Protein AF-A0A523JQ54-F1 (afdb_monomer_lite)

Sequence (70 aa):
MMKKLLIGAGTAAFLSLAAASIHAEATAEQIASLGGDAYTPFGAIRTGNADGSIPEWTGGLASAAEAGFP

pLDDT: mean 86.7, std 9.19, range [60.81, 96.44]

Foldseek 3Di:
DVVVVVVVVVVVVVVVVVVVPPPVDDDPVLQVCDVPQQHDVVRHGQQADPVCPGHGDPPDDPDCVSVVHD

Radius of gyration: 24.42 Å; chains: 1; bounding box: 51×27×63 Å

Secondary structure (DSSP, 8-state):
-HHHHHHHHHHHHHHHHHHTT---PPPHHHHHHBTSSSB-TTSSBTT--TTSSS----S---STTTTT--

Structure (mmCIF, N/CA/C/O backbone):
data_AF-A0A523JQ54-F1
#
_entry.id   AF-A0A523JQ54-F1
#
loop_
_atom_site.group_PDB
_atom_site.id
_atom_site.type_symbol
_atom_site.label_atom_id
_atom_site.label_alt_id
_atom_site.label_comp_id
_atom_site.label_asym_id
_atom_site.label_entity_id
_atom_site.label_seq_id
_atom_site.pdbx_PDB_ins_code
_atom_site.Cartn_x
_atom_site.Cartn_y
_atom_site.Cartn_z
_atom_site.occupancy
_atom_site.B_iso_or_equiv
_atom_site.auth_seq_id
_atom_site.auth_comp_id
_atom_site.auth_asym_id
_atom_site.auth_atom_id
_atom_site.pdbx_PDB_model_num
ATOM 1 N N . MET A 1 1 ? -44.750 10.736 35.221 1.00 62.22 1 MET A N 1
ATOM 2 C CA . MET A 1 1 ? -44.125 11.653 34.238 1.00 62.22 1 MET A CA 1
ATOM 3 C C . MET A 1 1 ? -42.592 11.608 34.299 1.00 62.22 1 MET A C 1
ATOM 5 O O . MET A 1 1 ? -41.987 11.282 33.289 1.00 62.22 1 MET A O 1
ATOM 9 N N . MET A 1 2 ? -41.966 11.776 35.473 1.00 69.50 2 MET A N 1
ATOM 10 C CA . MET A 1 2 ? -40.497 11.717 35.673 1.00 69.50 2 MET A CA 1
ATOM 11 C C . MET A 1 2 ? -39.809 10.430 35.177 1.00 69.50 2 MET A C 1
ATOM 13 O O . MET A 1 2 ? -38.716 10.482 34.629 1.00 69.50 2 MET A O 1
ATOM 17 N N . LYS A 1 3 ? -40.470 9.273 35.293 1.00 60.81 3 LYS A N 1
ATOM 18 C CA . LYS A 1 3 ? -39.917 7.971 34.875 1.00 60.81 3 LYS A CA 1
ATOM 19 C C . LYS A 1 3 ? -39.686 7.868 33.356 1.00 60.81 3 LYS A C 1
ATOM 21 O O . LYS A 1 3 ? -38.699 7.286 32.932 1.00 60.81 3 LYS A O 1
ATOM 26 N N . LYS A 1 4 ? -40.554 8.487 32.541 1.00 71.25 4 LYS A N 1
ATOM 27 C CA . LYS A 1 4 ? -40.390 8.558 31.074 1.00 71.25 4 LYS A CA 1
ATOM 28 C C . LYS A 1 4 ? -39.266 9.524 30.679 1.00 71.25 4 LYS A C 1
ATOM 30 O O . LYS A 1 4 ? -38.547 9.259 29.726 1.00 71.25 4 LYS A O 1
ATOM 35 N N . LEU A 1 5 ? -39.096 10.600 31.453 1.00 77.44 5 LEU A N 1
ATOM 36 C CA . LEU A 1 5 ? -38.032 11.587 31.262 1.00 77.44 5 LEU A CA 1
ATOM 37 C C . LEU A 1 5 ? -36.645 10.987 31.559 1.00 77.44 5 LEU A C 1
ATOM 39 O O . LEU A 1 5 ? -35.722 11.164 30.774 1.00 77.44 5 LEU A O 1
ATOM 43 N N . LEU A 1 6 ? -36.526 10.212 32.643 1.00 78.62 6 LEU A N 1
ATOM 44 C CA . LEU A 1 6 ? -35.289 9.514 33.013 1.00 78.62 6 LEU A CA 1
ATOM 45 C C . LEU A 1 6 ? -34.891 8.439 31.990 1.00 78.62 6 LEU A C 1
ATOM 47 O O . LEU A 1 6 ? -33.720 8.334 31.640 1.00 78.62 6 LEU A O 1
ATOM 51 N N . ILE A 1 7 ? -35.859 7.679 31.467 1.00 82.56 7 ILE A N 1
ATOM 52 C CA . ILE A 1 7 ? -35.606 6.675 30.418 1.00 82.56 7 ILE A CA 1
ATOM 53 C C . ILE A 1 7 ? -35.163 7.350 29.110 1.00 82.56 7 ILE A C 1
ATOM 55 O O . ILE A 1 7 ? -34.207 6.898 28.482 1.00 82.56 7 ILE A O 1
ATOM 59 N N . GLY A 1 8 ? -35.808 8.455 28.718 1.00 83.31 8 GLY A N 1
ATOM 60 C CA . GLY A 1 8 ? -35.425 9.217 27.526 1.00 83.31 8 GLY A CA 1
ATOM 61 C C . GLY A 1 8 ? -34.013 9.803 27.623 1.00 83.31 8 GLY A C 1
ATOM 62 O O . GLY A 1 8 ? -33.216 9.631 26.705 1.00 83.31 8 GLY A O 1
ATOM 63 N N . ALA A 1 9 ? -33.674 10.421 28.759 1.00 83.25 9 ALA A N 1
ATOM 64 C CA . ALA A 1 9 ? -32.345 10.988 28.996 1.00 83.25 9 ALA A CA 1
ATOM 65 C C . ALA A 1 9 ? -31.244 9.913 29.030 1.00 83.25 9 ALA A C 1
ATOM 67 O O . ALA A 1 9 ? -30.188 10.098 28.428 1.00 83.25 9 ALA A O 1
ATOM 68 N N . GLY A 1 10 ? -31.504 8.768 29.671 1.00 87.06 10 GLY A N 1
ATOM 69 C CA . GLY A 1 10 ? -30.563 7.644 29.696 1.00 87.06 10 GLY A CA 1
ATOM 70 C C . GLY A 1 10 ? -30.315 7.046 28.309 1.00 87.06 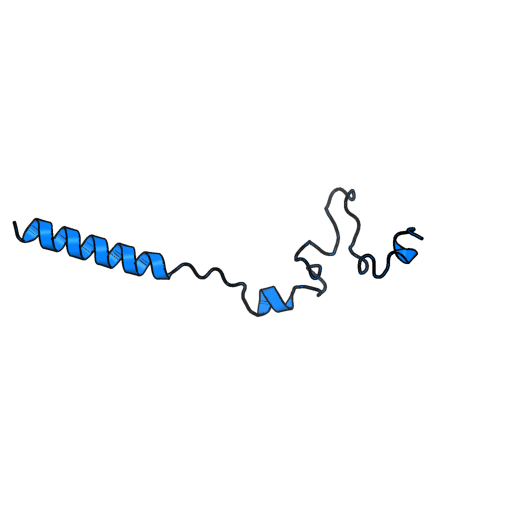10 GLY A C 1
ATOM 71 O O . GLY A 1 10 ? -29.173 6.775 27.948 1.00 87.06 10 GLY A O 1
ATOM 72 N N . THR A 1 11 ? -31.369 6.910 27.499 1.00 86.19 11 THR A N 1
ATOM 73 C CA . THR A 1 11 ? -31.259 6.383 26.128 1.00 86.19 11 THR A CA 1
ATOM 74 C C . THR A 1 11 ? -30.464 7.332 25.226 1.00 86.19 11 THR A C 1
ATOM 76 O O . THR A 1 11 ? -29.590 6.888 24.486 1.00 86.19 11 THR A O 1
ATOM 79 N N . ALA A 1 12 ? -30.711 8.642 25.322 1.00 85.94 12 ALA A N 1
ATOM 80 C CA . ALA A 1 12 ? -29.967 9.645 24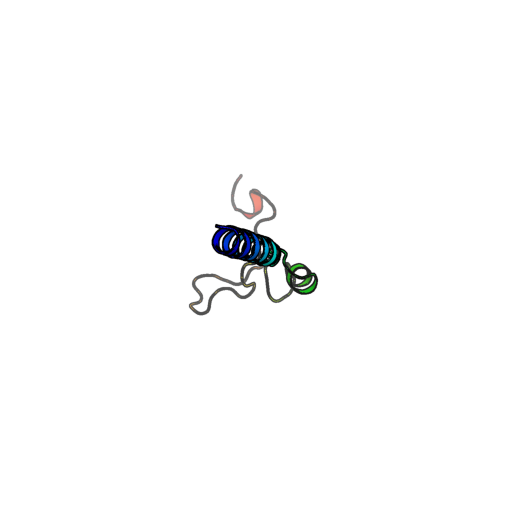.562 1.00 85.94 12 ALA A CA 1
ATOM 81 C C . ALA A 1 12 ? -28.480 9.688 24.955 1.00 85.94 12 ALA A C 1
ATOM 83 O O . ALA A 1 12 ? -27.618 9.734 24.083 1.00 85.94 12 ALA A O 1
ATOM 84 N N . ALA A 1 13 ? -28.165 9.612 26.253 1.00 86.06 13 ALA A N 1
ATOM 85 C CA . ALA A 1 13 ? -26.782 9.574 26.726 1.00 86.06 13 ALA A CA 1
ATOM 86 C C . ALA A 1 13 ? -26.034 8.320 26.238 1.00 86.06 13 ALA A C 1
ATOM 88 O O . ALA A 1 13 ? -24.889 8.417 25.803 1.00 86.06 13 ALA A O 1
ATOM 89 N N . PHE A 1 14 ? -26.692 7.156 26.254 1.00 86.12 14 PHE A N 1
ATOM 90 C CA . PHE A 1 14 ? -26.111 5.907 25.763 1.00 86.12 14 PHE A CA 1
ATOM 91 C C . PHE A 1 14 ? -25.819 5.950 24.256 1.00 86.12 14 PHE A C 1
ATOM 93 O O . PHE A 1 14 ? -24.727 5.581 23.829 1.00 86.12 14 PHE A O 1
ATOM 100 N N . LEU A 1 15 ? -26.761 6.455 23.451 1.00 84.31 15 LEU A N 1
ATOM 101 C CA . LEU A 1 15 ? -26.581 6.583 22.001 1.00 84.31 15 LEU A CA 1
ATOM 102 C C . LEU A 1 15 ? -25.462 7.571 21.638 1.00 84.31 15 LEU A C 1
ATOM 104 O O . LEU A 1 15 ? -24.671 7.286 20.741 1.00 84.31 15 LEU A O 1
ATOM 108 N N . SER A 1 16 ? -25.348 8.690 22.358 1.00 81.25 16 SER A N 1
ATOM 109 C CA . SER A 1 16 ? -24.266 9.662 22.152 1.00 81.25 16 SER A CA 1
ATOM 110 C C . SER A 1 16 ? -22.883 9.088 22.471 1.00 81.25 16 SER A C 1
ATOM 112 O O . SER A 1 16 ? -21.927 9.382 21.760 1.00 81.25 16 SER A O 1
ATOM 114 N N . LEU A 1 17 ? -22.762 8.243 23.503 1.00 80.94 17 LEU A N 1
ATOM 115 C CA . LEU A 1 17 ? -21.501 7.556 23.812 1.00 80.94 17 LEU A CA 1
ATOM 116 C C . LE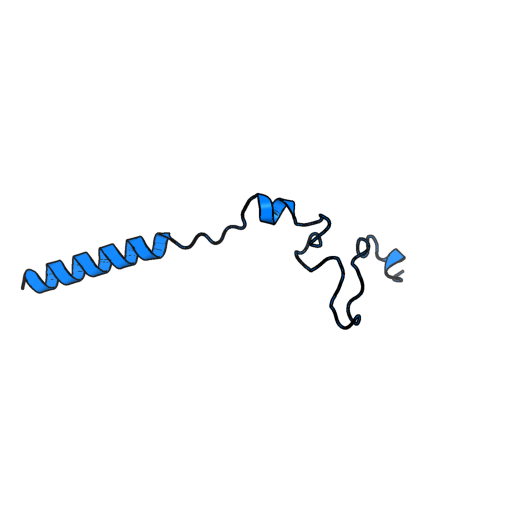U A 1 17 ? -21.159 6.481 22.772 1.00 80.94 17 LEU A C 1
ATOM 118 O O . LEU A 1 17 ? -19.999 6.353 22.392 1.00 80.94 17 LEU A O 1
ATOM 122 N N . ALA A 1 18 ? -22.154 5.737 22.281 1.00 80.00 18 ALA A N 1
ATOM 123 C CA . ALA A 1 18 ? -21.948 4.709 21.260 1.00 80.00 18 ALA A CA 1
ATOM 124 C C . ALA A 1 18 ? -21.500 5.294 19.905 1.00 80.00 18 ALA A C 1
ATOM 126 O O . ALA A 1 18 ? -20.735 4.663 19.179 1.00 80.00 18 ALA A O 1
ATOM 127 N N . ALA A 1 19 ? -21.926 6.518 19.575 1.00 73.19 19 ALA A N 1
ATOM 128 C CA . ALA A 1 19 ? -21.507 7.208 18.354 1.00 73.19 19 ALA A CA 1
ATOM 129 C C . ALA A 1 19 ? -20.017 7.614 18.355 1.00 73.19 19 ALA A C 1
ATOM 131 O O . ALA A 1 19 ? -19.426 7.760 17.288 1.00 73.19 19 ALA A O 1
ATOM 132 N N . ALA A 1 20 ? -19.387 7.760 19.527 1.00 69.12 20 ALA A N 1
ATOM 133 C CA . ALA A 1 20 ? -17.983 8.163 19.649 1.00 69.12 20 ALA A CA 1
ATOM 134 C C . ALA A 1 20 ? -16.977 7.028 19.359 1.00 69.12 20 ALA A C 1
ATOM 136 O O . ALA A 1 20 ? -15.773 7.267 19.331 1.00 69.12 20 ALA A O 1
ATOM 137 N N . SER A 1 21 ? -17.438 5.788 19.152 1.00 66.00 21 SER A N 1
ATOM 138 C CA . SER A 1 21 ? -16.559 4.626 18.945 1.00 66.00 21 SER A CA 1
ATOM 139 C C . SER A 1 21 ? -16.131 4.395 17.491 1.00 66.00 21 SER A C 1
ATOM 141 O O . SER A 1 21 ? -15.364 3.467 17.236 1.00 66.00 21 SER A O 1
ATOM 143 N N . ILE A 1 22 ? -16.575 5.216 16.535 1.00 66.19 22 ILE A N 1
ATOM 144 C CA . ILE A 1 22 ? -16.211 5.05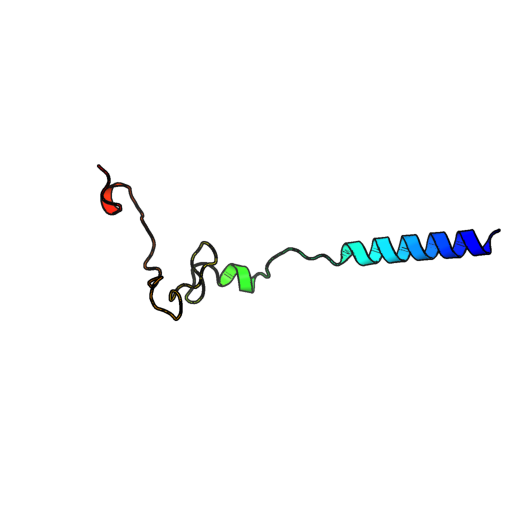2 15.122 1.00 66.19 22 ILE A CA 1
ATOM 145 C C . ILE A 1 22 ? -14.799 5.616 14.890 1.00 66.19 22 ILE A C 1
ATOM 147 O O . ILE A 1 22 ? -14.629 6.781 14.544 1.00 66.19 22 ILE A O 1
ATOM 151 N N . HIS A 1 23 ? -13.777 4.783 15.087 1.00 66.25 23 HIS A N 1
ATOM 152 C CA . HIS A 1 23 ? -12.400 5.087 14.692 1.00 66.25 23 HIS A CA 1
ATOM 153 C C . HIS A 1 23 ? -12.225 4.684 13.225 1.00 66.25 23 HIS A C 1
ATOM 155 O O . HIS A 1 23 ? -11.999 3.518 12.916 1.00 66.25 23 HIS A O 1
ATOM 161 N N . ALA A 1 24 ? -12.399 5.643 12.316 1.00 72.88 24 ALA A N 1
ATOM 162 C CA . ALA A 1 24 ? -12.276 5.441 10.869 1.00 72.88 24 ALA A CA 1
ATOM 163 C C . ALA A 1 24 ? -10.837 5.644 10.344 1.00 72.88 24 ALA A C 1
ATOM 165 O O . ALA A 1 24 ? -10.643 5.874 9.153 1.00 72.88 24 ALA A O 1
ATOM 166 N N . GLU A 1 25 ? -9.836 5.603 11.224 1.00 83.19 25 GLU A N 1
ATOM 167 C CA . GLU A 1 25 ? -8.431 5.821 10.877 1.00 83.19 25 GLU A CA 1
ATOM 168 C C . GLU A 1 25 ? -7.702 4.481 10.703 1.00 83.19 25 GLU A C 1
ATOM 170 O O . GLU A 1 25 ? -7.884 3.558 11.499 1.00 83.19 25 GLU A O 1
ATOM 175 N N . ALA A 1 26 ? -6.881 4.375 9.657 1.00 85.25 26 ALA A N 1
ATOM 176 C CA . ALA A 1 26 ? -5.975 3.245 9.482 1.00 85.25 26 ALA A CA 1
ATOM 177 C C . ALA A 1 26 ? -4.849 3.310 10.525 1.00 85.25 26 ALA A C 1
ATOM 179 O O . ALA A 1 26 ? -4.316 4.384 10.793 1.00 85.25 26 ALA A O 1
ATOM 180 N N . THR A 1 27 ? -4.450 2.171 11.093 1.00 90.38 27 THR A N 1
ATOM 181 C CA . THR A 1 27 ? -3.348 2.150 12.065 1.00 90.38 27 THR A CA 1
ATOM 182 C C . THR A 1 27 ? -2.028 2.560 11.409 1.00 90.38 27 THR A C 1
ATOM 184 O O . THR A 1 27 ? -1.849 2.434 10.193 1.00 90.38 27 THR A O 1
ATOM 187 N N . ALA A 1 28 ? -1.066 3.014 12.214 1.00 91.00 28 ALA A N 1
ATOM 188 C CA . ALA A 1 28 ? 0.261 3.374 11.719 1.00 91.00 28 ALA A CA 1
ATOM 189 C C . ALA A 1 28 ? 0.924 2.212 10.957 1.00 91.00 28 ALA A C 1
ATOM 191 O O . ALA A 1 28 ? 1.570 2.426 9.934 1.00 91.00 28 ALA A O 1
ATOM 192 N N . GLU A 1 29 ? 0.704 0.975 11.405 1.00 91.00 29 GLU A N 1
ATOM 193 C CA . GLU A 1 29 ? 1.207 -0.238 10.758 1.00 91.00 29 GLU A CA 1
ATOM 194 C C . GLU A 1 29 ? 0.537 -0.475 9.398 1.00 91.00 29 GLU A C 1
ATOM 196 O O . GLU A 1 29 ? 1.209 -0.840 8.434 1.00 91.00 29 GLU A O 1
ATOM 201 N N . GLN A 1 30 ? -0.775 -0.236 9.293 1.00 90.62 30 GLN A N 1
ATOM 202 C CA . GLN A 1 30 ? -1.493 -0.338 8.022 1.00 90.62 30 GLN A CA 1
ATOM 203 C C . GLN A 1 30 ? -0.980 0.698 7.020 1.00 90.62 30 GLN A C 1
ATOM 205 O O . GLN A 1 30 ? -0.725 0.353 5.867 1.00 90.62 30 GLN A O 1
ATOM 210 N N . ILE A 1 31 ? -0.750 1.938 7.456 1.00 92.31 31 ILE A N 1
ATOM 211 C CA . ILE A 1 31 ? -0.177 2.982 6.598 1.00 92.31 31 ILE A CA 1
ATOM 212 C C . ILE A 1 31 ? 1.254 2.624 6.183 1.00 92.31 31 ILE A C 1
ATOM 214 O O . ILE A 1 31 ? 1.584 2.728 5.006 1.00 92.31 31 ILE A O 1
ATOM 218 N N . ALA A 1 32 ? 2.084 2.141 7.111 1.00 93.25 32 ALA A N 1
ATOM 219 C CA . ALA A 1 32 ? 3.455 1.725 6.819 1.00 93.25 32 ALA A CA 1
ATOM 220 C C . ALA A 1 32 ? 3.534 0.559 5.816 1.00 93.25 32 ALA A C 1
ATOM 222 O O . ALA A 1 32 ? 4.545 0.398 5.137 1.00 93.25 32 ALA A O 1
ATOM 223 N N . SER A 1 33 ? 2.474 -0.250 5.706 1.00 94.25 33 SER A N 1
ATOM 224 C CA . SER A 1 33 ? 2.400 -1.342 4.731 1.00 94.25 33 SER A CA 1
ATOM 225 C C . SER A 1 33 ? 2.122 -0.877 3.292 1.00 94.25 33 SER A C 1
ATOM 227 O O . SER A 1 33 ? 2.397 -1.622 2.347 1.00 94.25 33 SER A O 1
ATOM 229 N N . LEU A 1 34 ? 1.608 0.346 3.099 1.00 95.69 34 LEU A N 1
ATOM 230 C CA . LEU A 1 34 ? 1.360 0.920 1.774 1.00 95.69 34 LEU A CA 1
ATOM 231 C C . LEU A 1 34 ? 2.679 1.233 1.068 1.00 95.69 34 LEU A C 1
ATOM 233 O O . LEU A 1 34 ? 3.582 1.847 1.628 1.00 95.69 34 LEU A O 1
ATOM 237 N N . GLY A 1 35 ? 2.795 0.810 -0.188 1.00 92.50 35 GLY A N 1
ATOM 238 C CA . GLY A 1 35 ? 4.032 0.941 -0.953 1.00 92.50 35 GLY A CA 1
ATOM 239 C C . GLY A 1 35 ? 5.134 -0.049 -0.553 1.00 92.50 35 GLY A C 1
ATOM 240 O O . GLY A 1 35 ? 6.134 -0.109 -1.263 1.00 92.50 35 GLY A O 1
ATOM 241 N N . GLY A 1 36 ? 4.951 -0.862 0.494 1.00 92.62 36 GLY A N 1
ATOM 242 C CA . GLY A 1 36 ? 5.822 -1.994 0.856 1.00 92.62 36 GLY A CA 1
ATOM 243 C C . GLY A 1 36 ? 5.410 -3.294 0.159 1.00 92.62 36 GLY A C 1
ATOM 244 O O . GLY A 1 36 ? 4.574 -3.264 -0.727 1.00 92.62 36 GLY A O 1
ATOM 245 N N . ASP A 1 37 ? 5.932 -4.453 0.552 1.00 92.44 37 ASP A N 1
ATOM 246 C CA . ASP A 1 37 ? 5.767 -5.706 -0.218 1.00 92.44 37 ASP A CA 1
ATOM 247 C C . ASP A 1 37 ? 4.319 -6.216 -0.362 1.00 92.44 37 ASP A C 1
ATOM 249 O O . ASP A 1 37 ? 4.002 -6.934 -1.308 1.00 92.44 37 ASP A O 1
ATOM 253 N N . ALA A 1 38 ? 3.419 -5.838 0.549 1.00 94.00 38 ALA A N 1
ATOM 254 C CA . ALA A 1 38 ? 2.032 -6.302 0.534 1.00 94.00 38 ALA A CA 1
ATOM 255 C C . ALA A 1 38 ? 1.128 -5.457 -0.377 1.00 94.00 38 ALA A C 1
ATOM 257 O O . ALA A 1 38 ? 0.337 -6.003 -1.153 1.00 94.00 38 ALA A O 1
ATOM 258 N N . TYR A 1 39 ? 1.249 -4.128 -0.299 1.00 96.12 39 TYR A N 1
ATOM 259 C CA . TYR A 1 39 ? 0.317 -3.204 -0.939 1.00 96.12 39 TYR A CA 1
ATOM 260 C C . TYR A 1 39 ? 1.022 -2.174 -1.808 1.00 96.12 39 T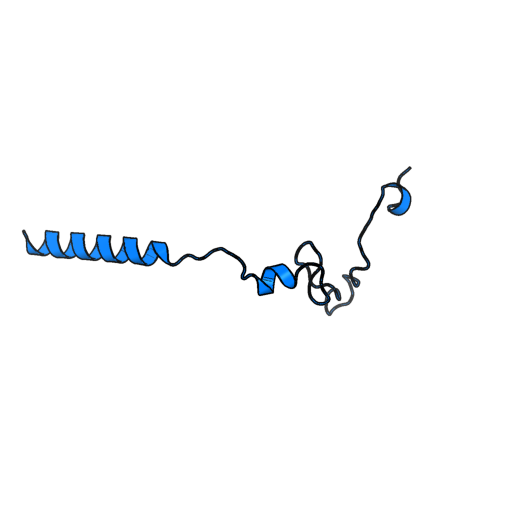YR A C 1
ATOM 262 O O . TYR A 1 39 ? 2.087 -1.659 -1.465 1.00 96.12 39 TYR A O 1
ATOM 270 N N . THR A 1 40 ? 0.407 -1.823 -2.933 1.00 95.12 40 THR A N 1
ATOM 271 C CA . THR A 1 40 ? 0.825 -0.673 -3.739 1.00 95.12 40 THR A CA 1
ATOM 272 C C . THR A 1 40 ? 0.640 0.627 -2.943 1.00 95.12 40 THR A C 1
ATOM 274 O O . THR A 1 40 ? -0.077 0.639 -1.937 1.00 95.12 40 THR A O 1
ATOM 277 N N . PRO A 1 41 ? 1.220 1.757 -3.383 1.00 94.00 41 PRO A N 1
ATOM 278 C CA . PRO A 1 41 ? 0.971 3.061 -2.759 1.00 94.00 41 PRO A CA 1
ATOM 279 C C . PRO A 1 41 ? -0.515 3.464 -2.721 1.00 94.00 41 PRO A C 1
ATOM 281 O O . PRO A 1 41 ? -0.896 4.337 -1.950 1.00 94.00 41 PRO A O 1
ATOM 284 N N . PHE A 1 42 ? -1.355 2.817 -3.538 1.00 92.94 42 PHE A N 1
ATOM 285 C CA . PHE A 1 42 ? -2.800 3.042 -3.620 1.00 92.94 42 PHE A CA 1
ATOM 286 C C . PHE A 1 42 ? -3.629 2.018 -2.822 1.00 92.94 42 PHE A C 1
ATOM 288 O O . PHE A 1 42 ? -4.854 2.072 -2.858 1.00 92.94 42 PHE A O 1
ATOM 295 N N . GLY A 1 43 ? -2.986 1.069 -2.131 1.00 94.19 43 GLY A N 1
ATOM 296 C CA . GLY A 1 43 ? -3.659 0.060 -1.304 1.00 94.19 43 GLY A CA 1
ATOM 297 C C . GLY A 1 43 ? -4.127 -1.198 -2.039 1.00 94.19 43 GLY A C 1
ATOM 298 O O . GLY A 1 43 ? -4.779 -2.045 -1.435 1.00 94.19 43 GLY A O 1
ATOM 299 N N . ALA A 1 44 ? -3.793 -1.365 -3.322 1.00 94.81 44 ALA A N 1
ATOM 300 C CA . ALA A 1 44 ? -4.052 -2.620 -4.032 1.00 94.81 44 ALA A CA 1
ATOM 301 C C . ALA A 1 44 ? -3.042 -3.702 -3.614 1.00 94.81 44 ALA A C 1
ATOM 303 O O . ALA A 1 44 ? -1.921 -3.375 -3.232 1.00 94.81 44 ALA A O 1
ATOM 304 N N . ILE A 1 45 ? -3.402 -4.984 -3.729 1.00 95.25 45 ILE A N 1
ATOM 305 C CA . ILE A 1 45 ? -2.456 -6.096 -3.526 1.00 95.25 45 ILE A CA 1
ATOM 306 C C . ILE A 1 45 ? -1.314 -5.971 -4.541 1.00 95.25 45 ILE A C 1
ATOM 308 O O . ILE A 1 45 ? -1.565 -5.889 -5.743 1.00 95.25 45 ILE A O 1
ATOM 312 N N . ARG A 1 46 ? -0.060 -5.974 -4.070 1.00 95.06 46 ARG A N 1
ATOM 313 C CA . ARG A 1 46 ? 1.111 -5.806 -4.945 1.00 95.06 46 ARG A CA 1
ATOM 314 C C . ARG A 1 46 ? 1.266 -6.953 -5.938 1.00 95.06 46 ARG A C 1
ATOM 316 O O . ARG A 1 46 ? 1.539 -6.695 -7.102 1.00 95.06 46 ARG A O 1
ATOM 323 N N . THR A 1 47 ? 1.075 -8.192 -5.494 1.00 96.06 47 THR A N 1
ATOM 324 C CA . THR A 1 47 ? 1.327 -9.404 -6.294 1.00 96.06 47 THR A CA 1
ATOM 325 C C . THR A 1 47 ? 0.343 -9.618 -7.447 1.00 96.06 47 THR A C 1
ATOM 327 O O . THR A 1 47 ? 0.533 -10.544 -8.226 1.00 96.06 47 THR A O 1
ATOM 330 N N . GLY A 1 48 ? -0.717 -8.811 -7.557 1.00 94.88 48 GLY A N 1
ATOM 331 C CA . GLY A 1 48 ? -1.818 -9.068 -8.486 1.00 94.88 48 GLY A CA 1
ATOM 332 C C . GLY A 1 48 ? -2.853 -10.044 -7.919 1.00 94.88 48 GLY A C 1
ATOM 333 O O . GLY A 1 48 ? -2.858 -10.345 -6.720 1.00 94.88 48 GLY A O 1
ATOM 334 N N . ASN A 1 49 ? -3.774 -10.503 -8.767 1.00 95.56 49 ASN A N 1
ATOM 335 C CA . ASN A 1 49 ? -4.866 -11.386 -8.355 1.00 95.56 49 ASN A CA 1
ATOM 336 C C . ASN A 1 49 ? -4.575 -12.867 -8.654 1.00 95.56 49 ASN A C 1
ATOM 338 O O . ASN A 1 49 ? -3.729 -13.215 -9.472 1.00 95.56 49 ASN A O 1
ATOM 342 N N . ALA A 1 50 ? -5.303 -13.758 -7.979 1.00 96.44 50 ALA A N 1
ATOM 343 C CA . ALA A 1 50 ? -5.055 -15.199 -8.050 1.00 96.44 50 ALA A CA 1
ATOM 344 C C . ALA A 1 50 ? -5.308 -15.816 -9.438 1.00 96.44 50 ALA A C 1
ATOM 346 O O . ALA A 1 50 ? -4.716 -16.841 -9.762 1.00 96.44 50 ALA A O 1
ATOM 347 N N . ASP A 1 51 ? -6.191 -15.219 -10.242 1.00 95.88 51 ASP A N 1
ATOM 348 C CA . ASP A 1 51 ? -6.497 -15.704 -11.593 1.00 95.88 51 ASP A CA 1
ATOM 349 C C . ASP A 1 51 ? -5.494 -15.226 -12.663 1.00 95.88 51 ASP A C 1
ATOM 351 O O . ASP A 1 51 ? -5.559 -15.682 -13.804 1.00 95.88 51 ASP A O 1
ATOM 355 N N . GLY A 1 52 ? -4.558 -14.340 -12.302 1.00 94.06 52 GLY A N 1
ATOM 356 C CA . GLY A 1 52 ? -3.495 -13.855 -13.180 1.00 94.06 52 GLY A CA 1
ATOM 357 C C . GLY A 1 52 ? -3.928 -12.833 -14.236 1.00 94.06 52 GLY A C 1
ATOM 358 O O . GLY A 1 52 ? -3.104 -12.442 -15.061 1.00 94.06 52 GLY A O 1
ATOM 359 N N . SER A 1 53 ? -5.184 -12.377 -14.235 1.00 96.38 53 SER A N 1
ATOM 360 C CA . SER A 1 53 ? -5.635 -11.298 -15.128 1.00 96.38 53 SER A CA 1
ATOM 361 C C . SER A 1 53 ? -5.110 -9.922 -14.714 1.00 96.38 53 SER A C 1
ATOM 363 O O . SER A 1 53 ? -4.978 -9.037 -15.560 1.00 96.38 53 SER A O 1
ATOM 365 N N . ILE A 1 54 ? -4.779 -9.744 -13.433 1.00 94.69 54 ILE A N 1
ATOM 366 C CA . ILE A 1 54 ? -4.112 -8.558 -12.899 1.00 94.69 54 ILE A CA 1
ATOM 367 C C . ILE A 1 54 ? -2.663 -8.945 -12.579 1.00 94.69 54 ILE A C 1
ATOM 369 O O . ILE A 1 54 ? -2.451 -9.734 -11.654 1.00 94.69 54 ILE A O 1
ATOM 373 N N . PRO A 1 55 ? -1.667 -8.410 -13.311 1.00 93.25 55 PRO A N 1
ATOM 374 C CA . PRO A 1 55 ? -0.262 -8.705 -13.057 1.00 93.25 55 PRO A CA 1
ATOM 375 C C . PRO A 1 55 ? 0.243 -8.026 -11.776 1.00 93.25 55 PRO A C 1
ATOM 377 O O . PRO A 1 55 ? -0.409 -7.142 -11.214 1.00 93.25 55 PRO A O 1
ATOM 380 N N . GLU A 1 56 ? 1.440 -8.420 -11.341 1.00 95.38 56 GLU A N 1
ATOM 381 C CA . GLU A 1 56 ? 2.158 -7.755 -10.253 1.00 95.38 56 GLU A CA 1
ATOM 382 C C . GLU A 1 56 ? 2.407 -6.269 -10.566 1.00 95.38 56 GLU A C 1
ATOM 384 O O . GLU A 1 56 ? 2.693 -5.878 -11.701 1.00 95.38 56 GLU A O 1
ATOM 389 N N . TRP A 1 57 ? 2.327 -5.424 -9.538 1.00 93.94 57 TRP A N 1
ATOM 390 C CA . TRP A 1 57 ? 2.655 -4.010 -9.645 1.00 93.94 57 TRP A CA 1
ATOM 391 C C . TRP A 1 57 ? 4.169 -3.777 -9.632 1.00 93.94 57 TRP A C 1
ATOM 393 O O . TRP A 1 57 ? 4.833 -3.962 -8.614 1.00 93.94 57 TRP A O 1
ATOM 403 N N . THR A 1 58 ? 4.699 -3.269 -10.744 1.00 92.00 58 THR A N 1
ATOM 404 C CA . THR A 1 58 ? 6.140 -3.038 -10.951 1.00 92.00 58 THR A CA 1
ATOM 405 C C . THR A 1 58 ? 6.559 -1.566 -10.862 1.00 92.00 58 THR A C 1
ATOM 407 O O . THR A 1 58 ? 7.609 -1.197 -11.379 1.00 92.00 58 THR A O 1
ATOM 410 N N . GLY A 1 59 ? 5.743 -0.701 -10.249 1.00 89.56 59 GLY A N 1
ATOM 411 C CA . GLY A 1 59 ? 6.039 0.735 -10.103 1.00 89.56 59 GLY A CA 1
ATOM 412 C C . GLY A 1 59 ? 5.083 1.684 -10.837 1.00 89.56 59 GLY A C 1
ATOM 413 O O . GLY A 1 59 ? 5.079 2.876 -10.545 1.00 89.56 59 GLY A O 1
ATOM 414 N N . GLY A 1 6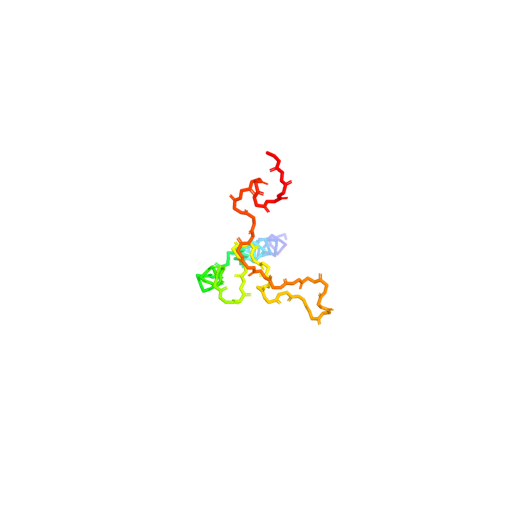0 ? 4.209 1.172 -11.711 1.00 85.75 60 GLY A N 1
ATOM 415 C CA . GLY A 1 60 ? 3.259 1.989 -12.479 1.00 85.75 60 GLY A CA 1
ATOM 416 C C . GLY A 1 60 ? 3.907 2.768 -13.633 1.00 85.75 60 GLY A C 1
ATOM 417 O O . GLY A 1 60 ? 5.019 2.461 -14.046 1.00 85.75 60 GLY A O 1
ATOM 418 N N . LEU A 1 61 ? 3.186 3.753 -14.177 1.00 86.25 61 LEU A N 1
ATOM 419 C CA . LEU A 1 61 ? 3.648 4.610 -15.277 1.00 86.25 61 LEU A CA 1
ATOM 420 C C . LEU A 1 61 ? 4.223 5.911 -14.698 1.00 86.25 61 LEU A C 1
ATOM 422 O O . LEU A 1 61 ? 3.487 6.642 -14.035 1.00 86.25 61 LEU A O 1
ATOM 426 N N . ALA A 1 62 ? 5.500 6.217 -14.946 1.00 87.12 62 ALA A N 1
ATOM 427 C CA . ALA A 1 62 ? 6.128 7.443 -14.437 1.00 87.12 62 ALA A CA 1
ATOM 428 C C . ALA A 1 62 ? 6.052 8.623 -15.424 1.00 87.12 62 ALA A C 1
ATOM 430 O O . ALA A 1 62 ? 6.221 9.778 -15.028 1.00 87.12 62 ALA A O 1
ATOM 431 N N . SER A 1 63 ? 5.746 8.362 -16.697 1.00 89.19 63 SER A N 1
ATOM 432 C CA . SER A 1 63 ? 5.609 9.383 -17.735 1.00 89.19 63 SER A CA 1
ATOM 433 C C . SER A 1 63 ? 4.617 8.981 -18.831 1.00 89.19 63 SER A C 1
ATOM 435 O O . SER A 1 63 ? 4.318 7.803 -19.028 1.00 89.19 63 SER A O 1
ATOM 437 N N . ALA A 1 64 ? 4.127 9.972 -19.585 1.00 88.00 64 ALA A N 1
ATOM 438 C CA . ALA A 1 64 ? 3.316 9.734 -20.782 1.00 88.00 64 ALA A CA 1
ATOM 439 C C . ALA A 1 64 ? 4.094 8.935 -21.846 1.00 88.00 64 ALA A C 1
ATOM 441 O O . ALA A 1 64 ? 3.538 8.021 -22.451 1.00 88.00 64 ALA A O 1
ATOM 442 N N . ALA A 1 65 ? 5.395 9.215 -21.987 1.00 89.94 65 ALA A N 1
ATOM 443 C CA . ALA A 1 65 ? 6.288 8.503 -22.895 1.00 89.94 65 ALA A CA 1
ATOM 444 C C . ALA A 1 65 ? 6.393 7.002 -22.565 1.00 89.94 65 ALA A C 1
ATOM 446 O O . ALA A 1 65 ? 6.255 6.172 -23.460 1.00 89.94 65 ALA A O 1
ATOM 447 N N . GLU A 1 66 ? 6.567 6.627 -21.291 1.00 87.62 66 GLU A N 1
ATOM 448 C CA . GLU A 1 66 ? 6.530 5.211 -20.870 1.00 87.62 66 GLU A CA 1
ATOM 449 C C . GLU A 1 66 ? 5.173 4.557 -21.112 1.00 87.62 66 GLU A C 1
ATOM 451 O O . GLU A 1 66 ? 5.095 3.366 -21.401 1.00 87.62 66 GLU A O 1
ATOM 456 N N . ALA A 1 67 ? 4.102 5.339 -21.020 1.00 87.25 67 ALA A N 1
ATOM 457 C CA . ALA A 1 67 ? 2.752 4.888 -21.312 1.00 87.25 67 ALA A CA 1
ATOM 458 C C . ALA A 1 67 ? 2.459 4.769 -22.823 1.00 87.25 67 ALA A C 1
ATOM 460 O O . ALA A 1 67 ? 1.342 4.417 -23.198 1.00 87.25 67 ALA A O 1
ATOM 461 N N . GLY A 1 68 ? 3.443 5.039 -23.693 1.00 90.69 68 GLY A N 1
ATOM 462 C CA . GLY A 1 68 ? 3.304 4.958 -25.149 1.00 90.69 68 GLY A CA 1
ATOM 463 C C . GLY A 1 68 ? 2.581 6.153 -25.771 1.00 90.69 68 GLY A C 1
ATOM 464 O O . GLY A 1 68 ? 2.164 6.081 -26.928 1.00 90.69 68 GLY A O 1
ATOM 465 N N . PHE A 1 69 ? 2.425 7.241 -25.018 1.00 89.62 69 PHE A N 1
ATOM 466 C CA . PHE A 1 69 ? 1.870 8.492 -25.515 1.00 89.62 69 PHE A CA 1
ATOM 467 C C . PHE A 1 69 ? 2.992 9.450 -25.942 1.00 89.62 69 PHE A C 1
ATOM 469 O O . PHE A 1 69 ? 4.058 9.448 -25.320 1.00 89.62 69 PHE A O 1
ATOM 476 N N . PRO A 1 70 ? 2.770 10.234 -27.015 1.00 83.06 70 PRO A N 1
ATOM 477 C CA . PRO A 1 70 ? 3.736 11.214 -27.501 1.00 83.06 70 PRO A CA 1
ATOM 478 C C . PRO A 1 70 ? 3.982 12.356 -26.508 1.00 83.06 70 PRO A C 1
ATOM 480 O O . PRO A 1 70 ? 3.061 12.681 -25.720 1.00 83.06 70 PRO A O 1
#

=== Feature glossary ===
Annotated list of the representations used here:

Nearest PDB structures. The Foldseek neighbor list gives the closest experimentally determined structures in the PDB, ranked by structural alignment. TM-score near 1 means near-identical fold; near 0.3 means only rough topology match. This is how one finds what a novel AlphaFold prediction most resembles in the solved-structure universe.

Foldseek 3Di. Foldseek's 3Di representation compresses backbone geometry into a per-residue letter drawn from a learned twenty-state alphabet. It captures the tertiary interaction pattern around each residue — which residues are packed against it in space, regardless of where they are in sequence.

Radius of gyration, Cα contacts, bounding box. Radius of gyration (Rg) is the root-mean-square distance of Cα atoms from their centroid — a single number for overall size and compactness. A globular domain of N residues has Rg ≈ 2.2·N^0.38 Å; an extended or disordered chain has a much larger Rg. The Cα contact count is the number of residue pairs whose Cα atoms are within 8 Å and are more than four positions apart in sequence — a standard proxy for tertiary packing density. The bounding box is the smallest axis-aligned box enclosing all Cα atoms.

InterPro / GO / CATH / organism. The annotation block draws on four external resources. InterPro: which protein families and domains the sequence belongs to. GO: standardized terms for what the protein does, what process it participates in, and where in the cell it acts. CATH: which structural fold it has in the CATH hierarchy. Organism: the species of origin.

mmCIF coordinates. The mmCIF block holds the 3D Cartesian coordinates of each backbone atom (N, Cα, C, O) in ångströms. mmCIF is the PDB's canonical archive format — a tagged-loop text representation of the atomic model.

pLDDT. pLDDT is the predicted lDDT-Cα score: AlphaFold's confidence that the local environment of each residue (all inter-atomic distances within 15 Å) is correctly placed. It is a per-residue number between 0 and 100, with higher meaning more reliable.

Backbone torsions (φ/ψ). φ (phi) and ψ (psi) are the two rotatable backbone dihedrals per residue: φ is the C(i-1)–N–Cα–C torsion, ψ is the N–Cα–C–N(i+1) torsion, both in degrees on (−180°, 180°]. α-helical residues cluster near (−60°, −45°); β-strand residues near (−120°, +130°). A Ramachandran plot is simply a scatter of (φ, ψ) for every residue.

B-factor. For experimental (PDB) structures, the B-factor (temperature factor) quantifies the positional spread of each atom in the crystal — a combination of thermal vibration and static disorder — in units of Å². High B-factors mark flexible loops or poorly resolved regions; low B-factors mark the rigid, well-ordered core.

Secondary structure (3-state, P-SEA). SS3 is a coarse helix/strand/coil call (letters a/b/c) made by the P-SEA algorithm from inter-Cα distances and dihedrals. It is less detailed than DSSP but needs only Cα positions.

Predicted aligned error. Predicted aligned error is AlphaFold's pairwise confidence. Unlike pLDDT (per-residue), PAE is per-residue-pair and captures whether two parts of the structure are correctly placed relative to each other. Units are ångströms of expected positional error.

Solvent-accessible surface area. Solvent-accessible surface area (SASA) is the area in Å² traced out by the centre of a 1.4 Å probe sphere (a water molecule) rolled over the protein's van der Waals surface (Shrake–Rupley / Lee–Richards construction). Buried residues have near-zero SASA; fully exposed residues can exceed 200 Å². The total SASA scales roughly with the number of surface residues.

Secondary structure (8-state, DSSP). The SS8 string is DSSP's per-residue secondary-structure call. α-helix (H) means an i→i+4 H-bond ladder; β-strand (E) means the residue participates in a β-sheet; 3₁₀ (G) and π (I) are tighter and wider helices; T/S are turns/bends; '-' is loop.

Rendered structure images. Structure images are PyMOL renders from six orthogonal camera directions. Cartoon representation draws helices as coils and strands as arrows; sticks shows the backbone as bonds; surface shows the solvent-excluded envelope. Rainbow coloring maps sequence position to hue (blue→red, N→C); chain coloring assigns a distinct color per polypeptide.

Sequence. The amino-acid sequence is the protein's primary structure: the linear order of residues from the N-terminus to the C-terminus, written in one-letter code. Everything else here — the 3D coordinates, the secondary structure, the domain annotations — is ultimately a consequence of this string.

Contact-map, Ramachandran, and PAE plots. Three diagnostic plots accompany the record. The Cα contact map visualizes the tertiary structure as a 2D adjacency matrix (8 Å cutoff, sequence-local contacts suppressed). The Ramachandran plot shows the distribution of backbone (φ, ψ) torsions, with points in the α and β basins reflecting secondary structure content. The PAE plot shows AlphaFold's inter-residue confidence as a color matrix.